Protein AF-A0A8S3CP01-F1 (afdb_monomer_lite)

Organism: NCBI:txid392030

Radius of gyration: 16.29 Å; chains: 1; bounding box: 34×20×50 Å

Structure (mmCIF, N/CA/C/O backbone):
data_AF-A0A8S3CP01-F1
#
_entry.id   AF-A0A8S3CP01-F1
#
loop_
_atom_site.group_PDB
_atom_site.id
_atom_site.type_symbol
_atom_site.label_atom_id
_atom_site.label_alt_id
_atom_site.label_comp_id
_atom_site.label_asym_id
_atom_site.label_entity_id
_atom_site.label_seq_id
_atom_site.pdbx_PDB_ins_code
_atom_site.Cartn_x
_atom_site.Cartn_y
_atom_site.Cartn_z
_atom_site.occupancy
_atom_site.B_iso_or_equiv
_atom_site.auth_seq_id
_atom_site.auth_comp_id
_atom_site.auth_asym_id
_atom_site.auth_atom_id
_atom_site.pdbx_PDB_model_num
ATOM 1 N N . MET A 1 1 ? 2.901 -1.658 4.037 1.00 57.22 1 MET A N 1
ATOM 2 C CA . MET A 1 1 ? 4.153 -2.423 3.860 1.00 57.22 1 MET A CA 1
ATOM 3 C C . MET A 1 1 ? 4.506 -3.092 5.179 1.00 57.22 1 MET A C 1
ATOM 5 O O . MET A 1 1 ? 4.940 -2.387 6.089 1.00 57.22 1 MET A O 1
ATOM 9 N N . GLY A 1 2 ? 4.285 -4.402 5.316 1.00 55.50 2 GLY A N 1
ATOM 10 C CA . GLY A 1 2 ? 4.718 -5.170 6.489 1.00 55.50 2 GLY A CA 1
ATOM 11 C C . GLY A 1 2 ? 6.180 -4.883 6.859 1.00 55.50 2 GLY A C 1
ATOM 12 O O . GLY A 1 2 ? 7.025 -4.670 5.988 1.00 55.50 2 GLY A O 1
ATOM 13 N N . TYR A 1 3 ? 6.469 -4.802 8.159 1.00 51.31 3 TYR A N 1
ATOM 14 C CA . TYR A 1 3 ? 7.765 -4.364 8.686 1.00 51.31 3 TYR A CA 1
ATOM 15 C C . TYR A 1 3 ? 8.886 -5.332 8.268 1.00 51.31 3 TYR A C 1
ATOM 17 O O . TYR A 1 3 ? 9.095 -6.363 8.902 1.00 51.31 3 TYR A O 1
ATOM 25 N N . SER A 1 4 ? 9.619 -5.003 7.203 1.00 59.78 4 SER A N 1
ATOM 26 C CA . SER A 1 4 ? 10.878 -5.665 6.862 1.00 59.78 4 SER A CA 1
ATOM 27 C C . SER A 1 4 ? 12.027 -4.826 7.408 1.00 59.78 4 SER A C 1
ATOM 29 O O . SER A 1 4 ? 12.265 -3.712 6.951 1.00 59.78 4 SER A O 1
ATOM 31 N N . SER A 1 5 ? 12.745 -5.346 8.404 1.00 59.31 5 SER A N 1
ATOM 32 C CA . SER A 1 5 ? 13.909 -4.688 9.017 1.00 59.31 5 SER A CA 1
ATOM 33 C C . SER A 1 5 ? 15.177 -4.770 8.156 1.00 59.31 5 SER A C 1
ATOM 35 O O . SER A 1 5 ? 16.282 -4.632 8.678 1.00 59.31 5 SER A O 1
ATOM 37 N N . SER A 1 6 ? 15.044 -5.096 6.870 1.00 68.19 6 SER A N 1
ATOM 38 C CA . SER A 1 6 ? 16.161 -5.269 5.950 1.00 68.19 6 SER A CA 1
ATOM 39 C C . SER A 1 6 ? 16.165 -4.145 4.919 1.00 68.19 6 SER A C 1
ATOM 41 O O . SER A 1 6 ? 15.165 -3.969 4.224 1.00 68.19 6 SER A O 1
ATOM 43 N N . ASP A 1 7 ? 17.299 -3.465 4.748 1.00 76.06 7 ASP A N 1
ATOM 44 C CA . ASP A 1 7 ? 17.539 -2.474 3.684 1.00 76.06 7 ASP A CA 1
ATOM 45 C C . ASP A 1 7 ? 17.694 -3.132 2.294 1.00 76.06 7 ASP A C 1
ATOM 47 O O . ASP A 1 7 ? 18.560 -2.769 1.497 1.00 76.06 7 ASP A O 1
ATOM 51 N N . ILE A 1 8 ? 16.898 -4.163 2.007 1.00 87.94 8 ILE A N 1
ATOM 52 C CA . ILE A 1 8 ? 16.914 -4.872 0.730 1.00 87.94 8 ILE A CA 1
ATOM 53 C C . ILE A 1 8 ? 16.045 -4.076 -0.249 1.00 87.94 8 ILE A C 1
ATOM 55 O O . ILE A 1 8 ? 14.854 -3.888 0.015 1.00 87.94 8 ILE A O 1
ATOM 59 N N . PRO A 1 9 ? 16.603 -3.618 -1.385 1.00 90.56 9 PRO A N 1
ATOM 60 C CA . PRO A 1 9 ? 15.812 -2.969 -2.418 1.00 90.56 9 PRO A CA 1
ATOM 61 C C . PRO A 1 9 ? 14.705 -3.892 -2.930 1.00 90.56 9 PRO A C 1
ATOM 63 O O . PRO A 1 9 ? 14.918 -5.089 -3.121 1.00 90.56 9 PRO A O 1
ATOM 66 N N . LEU A 1 10 ? 13.535 -3.315 -3.195 1.00 92.75 10 LEU A N 1
ATOM 67 C CA . LEU A 1 10 ? 12.432 -4.035 -3.821 1.00 92.75 10 LEU A CA 1
ATOM 68 C C . LEU A 1 10 ? 12.832 -4.508 -5.223 1.00 92.75 10 LEU A C 1
ATOM 70 O O . LEU A 1 10 ? 13.448 -3.759 -5.985 1.00 92.75 10 LEU A O 1
ATOM 74 N N . THR A 1 11 ? 12.438 -5.727 -5.582 1.00 94.12 11 THR A N 1
ATOM 75 C CA . THR A 1 11 ? 12.631 -6.286 -6.927 1.00 94.12 11 THR A CA 1
ATOM 76 C C . THR A 1 11 ? 11.311 -6.794 -7.502 1.00 94.12 11 THR A C 1
ATOM 78 O O . THR A 1 11 ? 10.398 -7.139 -6.751 1.00 94.12 11 THR A O 1
ATOM 81 N N . ASP A 1 12 ? 11.214 -6.863 -8.835 1.00 96.75 12 ASP A N 1
ATOM 82 C CA . ASP A 1 12 ? 10.044 -7.410 -9.541 1.00 96.75 12 ASP A CA 1
ATOM 83 C C . ASP A 1 12 ? 9.652 -8.792 -8.990 1.00 96.75 12 ASP A C 1
ATOM 85 O O . ASP A 1 12 ? 10.507 -9.640 -8.725 1.00 96.75 12 ASP A O 1
ATOM 89 N N . GLY A 1 13 ? 8.351 -8.993 -8.788 1.00 96.75 13 GLY A N 1
ATOM 90 C CA . GLY A 1 13 ? 7.765 -10.234 -8.289 1.00 96.75 13 GLY A CA 1
ATOM 91 C C . GLY A 1 13 ? 7.680 -10.357 -6.765 1.00 96.75 13 GLY A C 1
ATOM 92 O O . GLY A 1 13 ? 7.017 -11.277 -6.290 1.00 96.75 13 GLY A O 1
ATOM 93 N N . MET A 1 14 ? 8.289 -9.457 -5.984 1.00 95.88 14 MET A N 1
ATOM 94 C CA . MET A 1 14 ? 8.087 -9.449 -4.529 1.00 95.88 14 MET A CA 1
ATOM 95 C C . MET A 1 14 ? 6.636 -9.088 -4.172 1.00 95.88 14 MET A C 1
ATOM 97 O O . MET A 1 14 ? 6.054 -8.195 -4.786 1.00 95.88 14 MET A O 1
ATOM 101 N N . VAL A 1 15 ? 6.078 -9.752 -3.155 1.00 95.81 15 VAL A N 1
ATOM 102 C CA . VAL A 1 15 ? 4.707 -9.536 -2.657 1.00 95.81 15 VAL A CA 1
ATOM 103 C C . VAL A 1 15 ? 4.751 -9.006 -1.225 1.00 95.81 15 VAL A C 1
ATOM 105 O O . VAL A 1 15 ? 5.533 -9.501 -0.412 1.00 95.81 15 VAL A O 1
ATOM 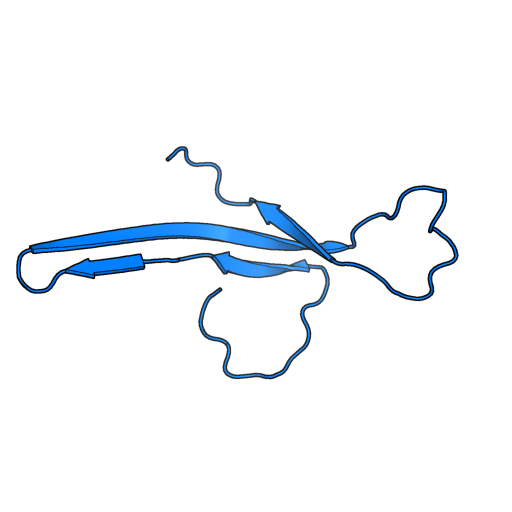108 N N . PHE A 1 16 ? 3.910 -8.016 -0.919 1.00 94.06 16 PHE A N 1
ATOM 109 C CA . PHE A 1 16 ? 3.820 -7.375 0.394 1.00 94.06 16 PHE A CA 1
ATOM 110 C C . PHE A 1 16 ? 2.372 -7.112 0.802 1.00 94.06 16 PHE A C 1
ATOM 112 O O . PHE A 1 16 ? 1.525 -6.860 -0.052 1.00 94.06 16 PHE A O 1
ATOM 119 N N . SER A 1 17 ? 2.135 -7.062 2.114 1.00 95.44 17 SER A N 1
ATOM 120 C CA . SER A 1 17 ? 0.939 -6.453 2.693 1.00 95.44 17 SER A CA 1
ATOM 121 C C . SER A 1 17 ? 1.077 -4.925 2.701 1.00 95.44 17 SER A C 1
ATOM 123 O O . SER A 1 17 ? 2.032 -4.360 3.259 1.00 95.44 17 SER A O 1
ATOM 125 N N . ASP A 1 18 ? 0.119 -4.214 2.113 1.00 95.75 18 ASP A N 1
ATOM 126 C CA . ASP A 1 18 ? -0.112 -2.799 2.388 1.00 95.75 18 ASP A CA 1
ATOM 127 C C . ASP A 1 18 ? -1.266 -2.637 3.373 1.00 95.75 18 ASP A C 1
ATOM 129 O O . ASP A 1 18 ? -2.417 -2.877 3.031 1.00 95.75 18 ASP A O 1
ATOM 133 N N . GLU A 1 19 ? -0.933 -2.310 4.624 1.00 96.88 19 GLU A N 1
ATOM 134 C CA . GLU A 1 19 ? -1.819 -2.533 5.772 1.00 96.88 19 GLU A CA 1
ATOM 135 C C . GLU A 1 19 ? -1.907 -1.360 6.776 1.00 96.88 19 GLU A C 1
ATOM 137 O O . GLU A 1 19 ? -1.776 -1.560 7.990 1.00 96.88 19 GLU A O 1
ATOM 142 N N . PRO A 1 20 ? -2.092 -0.102 6.334 1.00 96.06 20 PRO A N 1
ATOM 143 C CA . PRO A 1 20 ? -2.228 1.016 7.260 1.00 96.06 20 PRO A CA 1
ATOM 144 C C . PRO A 1 20 ? -3.406 0.815 8.226 1.00 96.06 20 PRO A C 1
ATOM 146 O O . PRO A 1 20 ? -4.503 0.392 7.847 1.00 96.06 20 PRO A O 1
ATOM 149 N N . GLY A 1 21 ? -3.190 1.171 9.494 1.00 96.75 21 GLY A N 1
ATOM 150 C CA . GLY A 1 21 ? -4.212 1.069 10.529 1.00 96.75 21 GLY A CA 1
ATOM 151 C C . GLY A 1 21 ? -4.152 2.191 11.558 1.00 96.75 21 GLY A C 1
ATOM 152 O O . GLY A 1 21 ? -3.102 2.779 11.815 1.00 96.75 21 GLY A O 1
ATOM 153 N N . PHE A 1 22 ? -5.303 2.468 12.159 1.00 97.81 22 PHE A N 1
ATOM 154 C CA . PHE A 1 22 ? -5.485 3.404 13.259 1.00 97.81 22 PHE A CA 1
ATOM 155 C C . PHE A 1 22 ? -6.209 2.708 14.409 1.00 97.81 22 PHE A C 1
ATOM 157 O O . PHE A 1 22 ? -7.184 1.988 14.196 1.00 97.81 22 PHE A O 1
ATOM 164 N N . TYR A 1 23 ? -5.756 2.960 15.635 1.00 98.19 23 TYR A N 1
ATOM 165 C CA . TYR A 1 23 ? -6.314 2.357 16.840 1.00 98.19 23 TYR A CA 1
ATOM 166 C C . TYR A 1 23 ? -6.567 3.444 17.885 1.00 98.19 23 TYR A C 1
ATOM 168 O O . TYR A 1 23 ? -5.637 4.130 18.307 1.00 98.19 23 TYR A O 1
ATOM 176 N N . LEU A 1 24 ? -7.822 3.586 18.316 1.00 98.00 24 LEU A N 1
ATOM 177 C CA . LEU A 1 24 ? -8.237 4.484 19.388 1.00 98.00 24 LEU A CA 1
ATOM 178 C C . LEU A 1 24 ? -8.448 3.677 20.680 1.00 98.00 24 LEU A C 1
ATOM 180 O O . LEU A 1 24 ? -9.424 2.921 20.772 1.00 98.00 24 LEU A O 1
ATOM 184 N N . PRO A 1 25 ? -7.576 3.829 21.697 1.00 98.25 25 PRO A N 1
ATOM 185 C CA . PRO A 1 25 ? -7.679 3.067 22.936 1.00 98.25 25 PRO A CA 1
ATOM 186 C C . PRO A 1 25 ? -9.057 3.190 23.595 1.00 98.25 25 PRO A C 1
ATOM 188 O O . PRO A 1 25 ? -9.638 4.274 23.662 1.00 98.25 25 PRO A O 1
ATOM 191 N N . GLY A 1 26 ? -9.586 2.060 24.066 1.00 97.75 26 GLY A N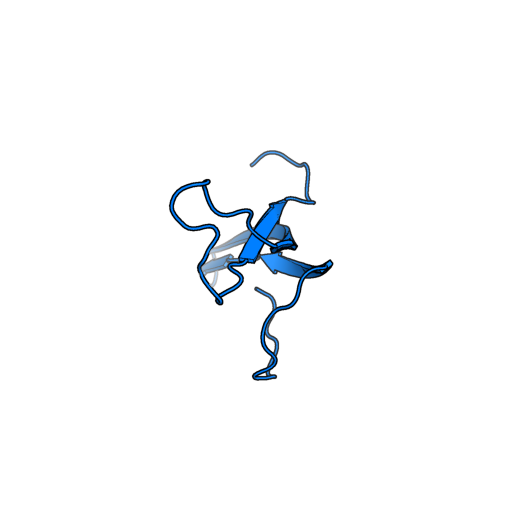 1
ATOM 192 C CA . GLY A 1 26 ? -10.899 1.984 24.715 1.00 97.75 26 GLY A CA 1
ATOM 193 C C . GLY A 1 26 ? -12.103 2.195 23.789 1.00 97.75 26 GLY A C 1
ATOM 194 O O . GLY A 1 26 ? -13.224 2.220 24.284 1.00 97.75 26 GLY A O 1
ATOM 195 N N . ASN A 1 27 ? -11.893 2.349 22.477 1.00 98.19 27 ASN A N 1
ATOM 196 C CA . ASN A 1 27 ? -12.957 2.587 21.505 1.00 98.19 27 ASN A CA 1
ATOM 197 C C . ASN A 1 27 ? -12.881 1.575 20.353 1.00 98.19 27 ASN A C 1
ATOM 199 O O . ASN A 1 27 ? -13.342 0.447 20.499 1.00 98.19 27 ASN A O 1
ATOM 203 N N . PHE A 1 28 ? -12.306 1.961 19.212 1.00 98.19 28 PHE A N 1
ATOM 204 C CA . PHE A 1 28 ? -12.280 1.151 17.996 1.00 98.19 28 PHE A CA 1
ATOM 205 C C . PHE A 1 28 ? -10.898 1.156 17.341 1.00 98.19 28 PHE A C 1
ATOM 207 O O . PHE A 1 28 ? -10.041 1.985 17.648 1.00 98.19 28 PHE A O 1
ATOM 214 N N . GLY A 1 29 ? -10.701 0.243 16.397 1.00 98.31 29 GLY A N 1
ATOM 215 C CA . GLY A 1 29 ? -9.569 0.254 15.482 1.00 98.31 29 GLY A CA 1
ATOM 216 C C . GLY A 1 29 ? -10.026 -0.086 14.071 1.00 98.31 29 GLY A C 1
ATOM 217 O O . GLY A 1 29 ? -11.025 -0.780 13.891 1.00 98.31 29 GLY A O 1
ATOM 218 N N . ILE A 1 30 ? -9.305 0.428 13.083 1.00 98.00 30 ILE A N 1
ATOM 219 C CA . ILE A 1 30 ? -9.527 0.168 11.660 1.00 98.00 30 ILE A CA 1
ATOM 220 C C . ILE A 1 30 ? -8.169 -0.158 11.046 1.00 98.00 30 ILE A C 1
ATOM 222 O O . ILE A 1 30 ? -7.193 0.542 11.309 1.00 98.00 30 ILE A O 1
ATOM 226 N N . ARG A 1 31 ? -8.115 -1.199 10.218 1.00 97.69 31 ARG A N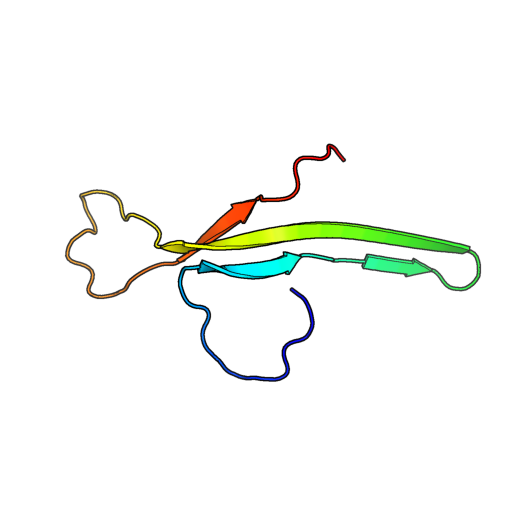 1
ATOM 227 C CA . ARG A 1 31 ? -6.981 -1.509 9.345 1.00 97.69 31 ARG A CA 1
ATOM 228 C C . ARG A 1 31 ? -7.529 -1.831 7.961 1.00 97.69 31 ARG A C 1
ATOM 230 O O . ARG A 1 31 ? -8.481 -2.601 7.862 1.00 97.69 31 ARG A O 1
ATOM 237 N N . LEU A 1 32 ? -6.958 -1.215 6.933 1.00 97.31 32 LEU A N 1
ATOM 238 C CA . LEU A 1 32 ? -7.219 -1.564 5.539 1.00 97.31 32 LEU A CA 1
ATOM 239 C C . LEU A 1 32 ? -5.998 -2.311 5.038 1.00 97.31 32 LEU A C 1
ATOM 241 O O . LEU A 1 32 ? -4.897 -1.795 5.170 1.00 97.31 32 LEU A O 1
ATOM 245 N N . GLU A 1 33 ? -6.196 -3.516 4.521 1.00 97.12 33 GLU A N 1
ATOM 246 C CA . GLU A 1 33 ? -5.116 -4.419 4.131 1.00 97.12 33 GLU A CA 1
ATOM 247 C C . GLU A 1 33 ? -5.315 -4.875 2.686 1.00 97.12 33 GLU A C 1
ATOM 249 O O . GLU A 1 33 ? -6.421 -5.233 2.277 1.00 97.12 33 GLU A O 1
ATOM 254 N N . THR A 1 34 ? -4.254 -4.800 1.890 1.00 97.25 34 THR A N 1
ATOM 255 C CA . THR A 1 34 ? -4.231 -5.207 0.483 1.00 97.25 34 THR A CA 1
ATOM 256 C C . THR A 1 34 ? -2.894 -5.859 0.169 1.00 97.25 34 THR A C 1
ATOM 258 O O . THR A 1 34 ? -1.840 -5.260 0.377 1.00 97.25 34 THR A O 1
ATOM 261 N N . ASP A 1 35 ? -2.936 -7.068 -0.378 1.00 97.50 35 ASP A N 1
ATOM 262 C CA . ASP A 1 35 ? -1.767 -7.718 -0.953 1.00 97.50 35 ASP A CA 1
ATOM 263 C C . ASP A 1 35 ? -1.423 -7.047 -2.284 1.00 97.50 35 ASP A C 1
ATOM 265 O O . ASP A 1 35 ? -2.269 -6.921 -3.179 1.00 97.50 35 ASP A O 1
ATOM 269 N N . ILE A 1 36 ? -0.167 -6.630 -2.417 1.00 97.62 36 ILE A N 1
ATOM 270 C CA . ILE A 1 36 ? 0.375 -5.977 -3.607 1.00 97.62 36 ILE A CA 1
ATOM 271 C C . ILE A 1 36 ? 1.631 -6.691 -4.098 1.00 97.62 36 ILE A C 1
ATOM 273 O O . ILE A 1 36 ? 2.410 -7.225 -3.307 1.00 97.62 36 ILE A O 1
ATOM 277 N N . VAL A 1 37 ? 1.859 -6.666 -5.411 1.00 97.81 37 VAL A N 1
ATOM 278 C CA . VAL A 1 37 ? 3.073 -7.194 -6.051 1.00 97.81 37 VAL A CA 1
ATOM 279 C C . VAL A 1 37 ? 3.883 -6.068 -6.688 1.00 97.81 37 VAL A C 1
ATOM 281 O O . VAL A 1 37 ? 3.330 -5.185 -7.340 1.00 97.81 37 VAL A O 1
ATOM 284 N N . VAL A 1 38 ? 5.204 -6.094 -6.507 1.00 97.50 38 VAL A N 1
ATOM 285 C CA . VAL A 1 38 ? 6.150 -5.187 -7.170 1.00 97.50 38 VAL A CA 1
ATOM 286 C C . VAL A 1 38 ? 6.304 -5.602 -8.628 1.00 97.50 38 VAL A C 1
ATOM 288 O O . VAL A 1 38 ? 6.648 -6.752 -8.905 1.00 97.50 38 VAL A O 1
ATOM 291 N N . LYS A 1 39 ? 6.128 -4.663 -9.556 1.00 97.75 39 LYS A N 1
ATOM 292 C CA . LYS A 1 39 ? 6.295 -4.875 -10.995 1.00 97.75 39 LYS A CA 1
ATOM 293 C C . LYS A 1 39 ? 7.206 -3.837 -11.640 1.00 97.75 39 LYS A C 1
ATOM 295 O O . LYS A 1 39 ? 7.227 -2.672 -11.244 1.00 97.75 39 LYS A O 1
ATOM 300 N N . ASN A 1 40 ? 7.943 -4.247 -12.667 1.00 95.62 40 ASN A N 1
ATOM 301 C CA . ASN A 1 40 ? 8.684 -3.330 -13.532 1.00 95.62 40 ASN A CA 1
ATOM 302 C C . ASN A 1 40 ? 7.733 -2.378 -14.266 1.00 95.62 40 ASN A C 1
ATOM 304 O O . ASN A 1 40 ? 6.866 -2.808 -15.024 1.00 95.62 40 ASN A O 1
ATOM 308 N N . TYR A 1 41 ? 7.947 -1.074 -14.101 1.00 93.56 41 TYR A N 1
ATOM 309 C CA . TYR A 1 41 ? 7.209 -0.056 -14.835 1.00 93.56 41 TYR A CA 1
ATOM 310 C C . TYR A 1 41 ? 7.776 0.116 -16.246 1.00 93.56 41 TYR A C 1
ATOM 312 O O . TYR A 1 41 ? 8.986 0.269 -16.431 1.00 93.56 41 TYR A O 1
ATOM 320 N N . THR A 1 42 ? 6.893 0.129 -17.245 1.00 89.31 42 THR A N 1
ATOM 321 C CA . THR A 1 42 ? 7.271 0.426 -18.632 1.00 89.31 42 THR A CA 1
ATOM 322 C C . THR A 1 42 ? 7.235 1.934 -18.854 1.00 89.31 42 THR A C 1
ATOM 324 O O . THR A 1 42 ? 6.171 2.550 -18.819 1.00 89.31 42 THR A O 1
ATOM 327 N N . LEU A 1 43 ? 8.404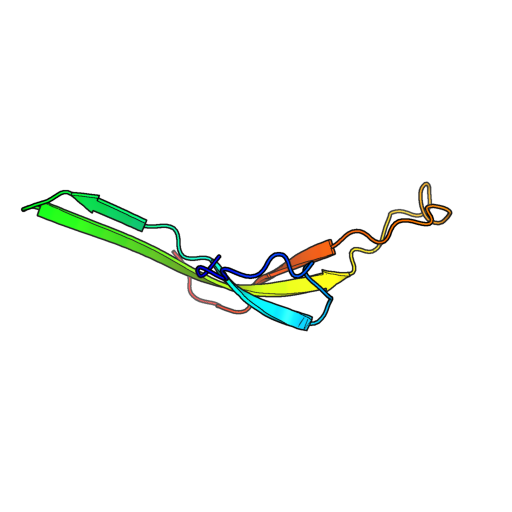 2.537 -19.083 1.00 85.50 43 LEU A N 1
ATOM 328 C CA . LEU A 1 43 ? 8.509 3.969 -19.355 1.00 85.50 43 LEU A CA 1
ATOM 329 C C . LEU A 1 43 ? 7.878 4.332 -20.714 1.00 85.50 43 LEU A C 1
ATOM 331 O O . LEU A 1 43 ? 8.033 3.583 -21.681 1.00 85.50 43 LEU A O 1
ATOM 335 N N . PRO A 1 44 ? 7.229 5.505 -20.835 1.00 84.75 44 PRO A N 1
ATOM 336 C CA . PRO A 1 44 ? 6.781 6.019 -22.125 1.00 84.75 44 PRO A CA 1
ATOM 337 C C . PRO A 1 44 ? 7.941 6.191 -23.118 1.00 84.75 44 PRO A C 1
ATOM 339 O O . PRO A 1 44 ? 9.061 6.513 -22.717 1.00 84.75 44 PRO A O 1
ATOM 342 N N . ASN A 1 45 ? 7.646 6.073 -24.420 1.00 77.44 45 ASN A N 1
ATOM 343 C CA . ASN A 1 45 ? 8.624 6.048 -25.524 1.00 77.44 45 ASN A CA 1
ATOM 344 C C . ASN A 1 45 ? 9.679 7.174 -25.507 1.00 77.44 45 ASN A C 1
ATOM 346 O O . ASN A 1 45 ? 10.795 6.987 -25.983 1.00 77.44 45 ASN A O 1
ATOM 350 N N . ASN A 1 46 ? 9.359 8.324 -24.914 1.00 77.31 46 ASN A N 1
ATOM 351 C CA . ASN A 1 46 ? 10.259 9.476 -24.834 1.00 77.31 46 ASN A CA 1
ATOM 352 C C . ASN A 1 46 ? 11.365 9.328 -23.764 1.00 77.31 46 ASN A C 1
ATOM 354 O O . ASN A 1 46 ? 12.269 10.158 -23.712 1.00 77.31 46 ASN A O 1
ATOM 358 N N . TYR A 1 47 ? 11.307 8.289 -22.922 1.00 74.38 47 TYR A N 1
ATOM 359 C CA . TYR A 1 47 ? 12.226 8.047 -21.800 1.00 74.38 47 TYR A CA 1
ATOM 360 C C . TYR A 1 47 ? 12.915 6.671 -21.853 1.00 74.38 47 TYR A C 1
ATOM 362 O O . TYR A 1 47 ? 13.607 6.295 -20.910 1.00 74.38 47 TYR A O 1
ATOM 370 N N . VAL A 1 48 ? 12.762 5.921 -22.950 1.00 65.62 48 VAL A N 1
ATOM 371 C CA . VAL A 1 48 ? 13.215 4.515 -23.074 1.00 65.62 48 VAL A CA 1
ATOM 372 C C . VAL A 1 48 ? 14.741 4.370 -23.016 1.00 65.62 48 VAL A C 1
ATOM 374 O O . VAL A 1 48 ? 15.247 3.311 -22.671 1.00 65.62 48 VAL A O 1
ATOM 377 N N . ASN A 1 49 ? 15.485 5.451 -23.266 1.00 67.50 49 ASN A N 1
ATOM 378 C CA . ASN A 1 49 ? 16.948 5.472 -23.144 1.00 67.50 49 ASN A CA 1
ATOM 379 C C . ASN A 1 49 ? 17.444 5.719 -21.703 1.00 67.50 49 ASN A C 1
ATOM 381 O O . ASN A 1 49 ? 18.637 5.937 -21.494 1.00 67.50 49 ASN A O 1
ATOM 385 N N . SER A 1 50 ? 16.552 5.736 -20.709 1.00 72.69 50 SER A N 1
ATOM 386 C CA . SER A 1 50 ? 16.938 5.808 -19.300 1.00 72.69 50 SER A CA 1
ATOM 387 C C . SER A 1 50 ? 17.558 4.482 -18.856 1.00 72.69 50 SER A C 1
ATOM 389 O O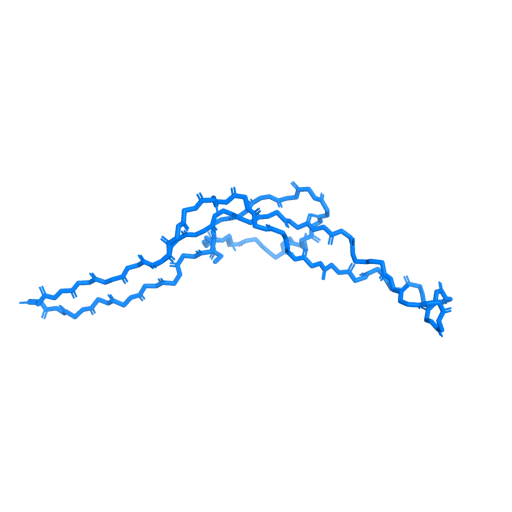 . SER A 1 50 ? 16.934 3.434 -18.972 1.00 72.69 50 SER A O 1
ATOM 391 N N . ALA A 1 51 ? 18.764 4.528 -18.286 1.00 79.31 51 ALA A N 1
ATOM 392 C CA . ALA A 1 51 ? 19.400 3.361 -17.666 1.00 79.31 51 ALA A CA 1
ATO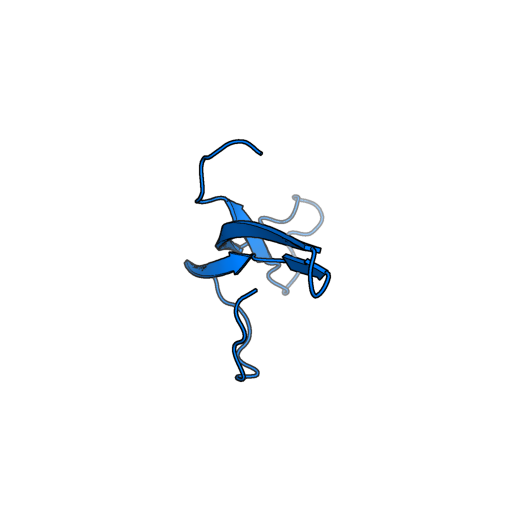M 393 C C . ALA A 1 51 ? 18.706 2.911 -16.360 1.00 79.31 51 ALA A C 1
ATOM 395 O O . ALA A 1 51 ? 19.038 1.865 -15.808 1.00 79.31 51 ALA A O 1
ATOM 396 N N . THR A 1 52 ? 17.759 3.705 -15.850 1.00 86.19 52 THR A N 1
ATOM 397 C CA . THR A 1 52 ? 17.054 3.448 -14.591 1.00 86.19 52 THR A CA 1
ATOM 398 C C . THR A 1 52 ? 15.744 2.702 -14.834 1.00 86.19 52 THR A C 1
ATOM 400 O O . THR A 1 52 ? 14.852 3.225 -15.505 1.00 86.19 52 THR A O 1
ATOM 403 N N . GLN A 1 53 ? 15.600 1.526 -14.218 1.00 89.06 53 GLN A N 1
ATOM 404 C CA . GLN A 1 53 ? 14.342 0.779 -14.150 1.00 89.06 53 GLN A CA 1
ATOM 405 C C . GLN A 1 53 ? 13.470 1.322 -13.010 1.00 89.06 53 GLN A C 1
ATOM 407 O O . GLN A 1 53 ? 13.865 1.281 -11.847 1.00 89.06 53 GLN A O 1
ATOM 412 N N . PHE A 1 54 ? 12.272 1.806 -13.339 1.00 93.31 54 PHE A N 1
ATOM 413 C CA . PHE A 1 54 ? 11.266 2.187 -12.344 1.00 93.31 54 PHE A CA 1
ATOM 414 C C . PHE A 1 54 ? 10.388 0.989 -11.976 1.00 93.31 54 PHE A C 1
ATOM 416 O O . PHE A 1 54 ? 10.192 0.081 -12.783 1.00 93.31 54 PHE A O 1
ATOM 423 N N . LEU A 1 55 ? 9.834 0.997 -10.768 1.00 96.00 55 LEU A N 1
ATOM 424 C CA . LEU A 1 55 ? 8.922 -0.032 -10.272 1.00 96.00 55 LEU A CA 1
ATOM 425 C C . LEU A 1 55 ? 7.548 0.585 -9.981 1.00 96.00 55 LEU A C 1
ATOM 427 O O . LEU A 1 55 ? 7.445 1.784 -9.721 1.00 96.00 55 LEU A O 1
ATOM 431 N N . HIS A 1 56 ? 6.504 -0.235 -10.005 1.00 96.75 56 HIS A N 1
ATOM 432 C CA . HIS A 1 56 ? 5.168 0.093 -9.510 1.00 96.75 56 HIS A CA 1
ATOM 433 C C . HIS A 1 56 ? 4.579 -1.094 -8.741 1.00 96.75 56 HIS A C 1
ATOM 435 O O . HIS A 1 56 ? 5.170 -2.173 -8.711 1.00 96.75 56 HIS A O 1
ATOM 441 N N . PHE A 1 57 ? 3.417 -0.892 -8.123 1.00 98.06 57 PHE A N 1
ATOM 442 C CA . PHE A 1 57 ? 2.655 -1.956 -7.477 1.00 98.06 57 PHE A CA 1
ATOM 443 C C . PHE A 1 57 ? 1.432 -2.330 -8.318 1.00 98.06 57 PHE A C 1
ATOM 445 O O . PHE A 1 57 ? 0.831 -1.466 -8.961 1.00 98.06 57 PHE A O 1
ATOM 452 N N . GLU A 1 58 ? 1.060 -3.604 -8.298 1.00 98.12 58 GLU A N 1
ATOM 453 C CA . GLU A 1 58 ? -0.236 -4.102 -8.765 1.00 98.12 58 GLU A CA 1
ATOM 454 C C . GLU A 1 58 ? -0.996 -4.736 -7.597 1.00 98.12 58 GLU A C 1
ATOM 456 O O . GLU A 1 58 ? -0.388 -5.299 -6.686 1.00 98.12 58 GLU A O 1
ATOM 461 N N . ILE A 1 59 ? -2.325 -4.626 -7.619 1.00 97.81 59 ILE A N 1
ATOM 462 C CA . ILE A 1 59 ? -3.208 -5.116 -6.555 1.00 97.81 59 ILE A CA 1
ATOM 463 C C . ILE A 1 59 ? -3.530 -6.594 -6.789 1.00 97.81 59 ILE A C 1
ATOM 465 O O . ILE A 1 59 ? -3.949 -6.969 -7.883 1.00 97.81 59 ILE A O 1
ATOM 469 N N . LEU A 1 60 ? -3.380 -7.416 -5.748 1.00 97.69 60 LEU A N 1
ATOM 470 C CA . LEU A 1 60 ? -3.790 -8.823 -5.745 1.00 97.69 60 LEU A CA 1
ATOM 471 C C . LEU A 1 60 ? -5.115 -9.041 -5.003 1.00 97.69 60 LEU A C 1
ATOM 473 O O . LEU A 1 60 ? -5.919 -9.879 -5.412 1.00 97.69 60 LEU A O 1
ATOM 477 N N . THR A 1 61 ? -5.370 -8.296 -3.925 1.00 97.62 61 THR A N 1
ATOM 478 C CA . THR A 1 61 ? -6.633 -8.403 -3.180 1.00 97.62 61 THR A CA 1
ATOM 479 C C . THR A 1 61 ? -7.787 -7.792 -3.975 1.00 97.62 61 THR A C 1
ATOM 481 O O . THR A 1 61 ? -7.828 -6.590 -4.210 1.00 97.62 61 THR A O 1
ATOM 484 N N . MET A 1 62 ? -8.771 -8.616 -4.345 1.00 97.38 62 MET A N 1
ATOM 485 C CA . MET A 1 62 ? -9.944 -8.199 -5.130 1.00 97.38 62 MET A CA 1
ATOM 486 C C . MET A 1 62 ? -11.214 -8.166 -4.273 1.00 97.38 62 MET A C 1
ATOM 488 O O . MET A 1 62 ? -12.179 -8.887 -4.528 1.00 97.38 62 MET A O 1
ATOM 492 N N . VAL A 1 63 ? -11.197 -7.331 -3.235 1.00 95.50 63 VAL A N 1
ATOM 493 C CA . VAL A 1 63 ? -12.328 -7.088 -2.328 1.00 95.50 63 VAL A CA 1
ATOM 494 C C . VAL A 1 63 ? -12.581 -5.575 -2.274 1.00 95.50 63 VAL A C 1
ATOM 496 O O . VAL A 1 63 ? -11.615 -4.822 -2.163 1.00 95.50 63 VAL A O 1
ATOM 499 N N . PRO A 1 64 ? -13.836 -5.103 -2.401 1.00 94.75 64 PRO A N 1
ATOM 500 C CA . PRO A 1 64 ? -14.145 -3.677 -2.303 1.00 94.75 64 PRO A CA 1
ATOM 501 C C . PRO A 1 64 ? -13.957 -3.142 -0.873 1.00 94.75 64 PRO A C 1
ATOM 503 O O . PRO A 1 64 ? -13.996 -3.912 0.087 1.00 94.75 64 PRO A O 1
ATOM 506 N N . PHE A 1 65 ? -13.808 -1.820 -0.755 1.00 88.94 65 PHE A N 1
ATOM 507 C CA . PHE A 1 65 ? -13.760 -1.092 0.519 1.00 88.94 65 PHE A CA 1
ATOM 508 C C . PHE A 1 65 ? -15.137 -0.575 0.947 1.00 88.94 65 PHE A C 1
ATOM 510 O O . PHE A 1 65 ? -15.945 -0.239 0.048 1.00 88.94 65 PHE A O 1
#

Secondary structure (DSSP, 8-state):
-----S-PPP-TT-EEEE--EEE-TTS-EEE--EEEEEEE----GGGTT-SPPPEEEEE------

pLDDT: mean 89.28, std 12.67, range [51.31, 98.31]

Foldseek 3Di:
DPDDPDPDDDDFFDKDKPWDKDDDPPPDIDIDIWIKTKHWDDDPPVCNPDPDTDIDIDTDDDDDD

Sequence (65 aa):
MGYSSSDIPLTDGMVFSDEPGFYLPGNFGIRLETDIVVKNYTLPNNYVNSATQFLHFEILTMVPF

InterPro domains:
  IPR000994 Peptidase M24 [PF00557] (5-39)
  IPR036005 Creatinase/aminopeptidase-like [G3DSA:3.90.230.10] (1-65)
  IPR036005 Creatinase/aminopeptidase-like [SSF55920] (3-64)
  IPR050422 Xaa-Pro aminopeptidase P [PTHR43763] (3-65)